Protein 1IKT (pdb70)

Radius of gyration: 13.02 Å; Cα contacts (8 Å, |Δi|>4): 203; chains: 1; bounding box: 34×25×29 Å

Secondary structure (DSSP, 8-state):
-THHHHHHHHHHHHHHHHHHHHHHH-EEEEEEEESSSSEEEEEEEEESSTT-EEEESS-SS--SEEEEEEHHHHHHHHTTSS-HHHHHHTTSSEEEESHHHHHHHHHHHHHHTT-

Sequence (115 aa):
LQSTFVFEEIGRRLKDIGPEVVKKVNAVFEWHITKGGNIGAKWTIDLKSGSGKVYQGPAKGAADTTIILSDEDFMEVVLGKLDPQKAFFSGRLKARGNIMLSQKLQMILKDYAKL

Structure (mmCIF, N/CA/C/O backbone):
data_1IKT
#
_entry.id   1IKT
#
_cell.length_a   35.474
_cell.length_b   50.028
_cell.length_c   62.725
_cell.angle_alpha   90.00
_cell.angle_beta   90.00
_cell.angle_gamma   90.00
#
_symmetry.space_group_name_H-M   'P 21 21 21'
#
loop_
_entity.id
_entity.type
_entity.pdbx_description
1 polymer 'ESTRADIOL 17 BETA-DEHYDROGENASE 4'
2 non-polymer 'SULFATE ION'
3 non-polymer OXTOXYNOL-10
4 water water
#
loop_
_atom_site.group_PDB
_atom_site.id
_atom_site.type_symbol
_atom_site.label_atom_id
_atom_site.label_alt_id
_atom_site.label_comp_id
_atom_site.label_asym_id
_atom_site.label_entity_id
_atom_site.label_seq_id
_atom_site.pdbx_PDB_ins_code
_atom_site.Cartn_x
_atom_site.Cartn_y
_atom_site.Cartn_z
_atom_site.occupancy
_atom_site.B_iso_or_equiv
_atom_site.auth_seq_id
_atom_site.auth_comp_id
_atom_site.auth_asym_id
_atom_site.auth_atom_id
_atom_site.pdbx_PDB_model_num
ATOM 1 N N . LEU A 1 6 ? 36.996 19.258 3.069 1.00 31.74 6 LEU A N 1
ATOM 2 C CA . LEU A 1 6 ? 36.957 20.352 4.090 1.00 29.51 6 LEU A CA 1
ATOM 3 C C . LEU A 1 6 ? 36.420 19.868 5.427 1.00 28.73 6 LEU A C 1
ATOM 4 O O . LEU A 1 6 ? 35.364 19.243 5.498 1.00 30.91 6 LEU A O 1
ATOM 9 N N . GLN A 1 7 ? 37.156 20.164 6.493 1.00 26.66 7 GLN A N 1
ATOM 10 C CA . GLN A 1 7 ? 36.753 19.780 7.845 1.00 25.37 7 GLN A CA 1
ATOM 11 C C . GLN A 1 7 ? 35.461 20.481 8.293 1.00 24.66 7 GLN A C 1
ATOM 12 O O . GLN A 1 7 ? 34.662 19.923 9.047 1.00 23.00 7 GLN A O 1
ATOM 18 N N . SER A 1 8 ? 35.248 21.706 7.809 1.00 21.79 8 SER A N 1
ATOM 19 C CA . SER A 1 8 ? 34.079 22.480 8.199 1.00 23.53 8 SER A CA 1
ATOM 20 C C . SER A 1 8 ? 32.756 21.840 7.790 1.00 21.85 8 SER A C 1
ATOM 21 O O . SER A 1 8 ? 31.733 22.108 8.401 1.00 21.54 8 SER A O 1
ATOM 24 N N . THR A 1 9 ? 32.779 20.983 6.781 1.00 21.70 9 THR A N 1
ATOM 25 C CA . THR A 1 9 ? 31.547 20.371 6.333 1.00 23.75 9 THR A CA 1
ATOM 26 C C . THR A 1 9 ? 30.843 19.601 7.461 1.00 25.13 9 THR A C 1
ATOM 27 O O . THR A 1 9 ? 29.628 19.707 7.600 1.00 23.82 9 THR A O 1
ATOM 31 N N . PHE A 1 10 ? 31.604 18.859 8.266 1.00 26.77 10 PHE A N 1
ATOM 32 C CA . PHE A 1 10 ? 31.029 18.101 9.395 1.00 27.56 10 PHE A CA 1
ATOM 33 C C . PHE A 1 10 ? 30.289 19.051 10.343 1.00 25.76 10 PHE A C 1
ATOM 34 O O . PHE A 1 10 ? 29.267 18.690 10.952 1.00 24.83 10 PHE A O 1
ATOM 42 N N . VAL A 1 11 ? 30.832 20.255 10.517 1.00 22.87 11 VAL A N 1
ATOM 43 C CA . VAL A 1 11 ? 30.220 21.212 11.428 1.00 21.83 11 VAL A CA 1
ATOM 44 C C . VAL A 1 11 ? 28.909 21.786 10.890 1.00 21.16 11 VAL A C 1
ATOM 45 O O . VAL A 1 11 ? 27.917 21.841 11.625 1.00 19.84 11 VAL A O 1
ATOM 49 N N . PHE A 1 12 ? 28.897 22.200 9.618 1.00 21.36 12 PHE A N 1
ATOM 50 C CA . PHE A 1 12 ? 27.689 22.760 9.030 1.00 21.86 12 PHE A CA 1
ATOM 51 C C . PHE A 1 12 ? 26.585 21.706 9.007 1.00 23.03 12 PHE A C 1
ATOM 52 O O . PHE A 1 12 ? 25.426 22.025 9.259 1.00 22.28 12 PHE A O 1
ATOM 60 N N . GLU A 1 13 ? 26.958 20.460 8.710 1.00 24.54 13 GLU A N 1
ATOM 61 C CA . GLU A 1 13 ? 25.982 19.351 8.667 1.00 23.88 13 GLU A CA 1
ATOM 62 C C . GLU A 1 13 ? 25.394 19.113 10.050 1.00 24.19 13 GLU A C 1
ATOM 63 O O . GLU A 1 13 ? 24.204 18.869 10.180 1.00 23.84 13 GLU A O 1
ATOM 69 N N . GLU A 1 14 ? 26.222 19.224 11.087 1.00 24.31 14 GLU A N 1
ATOM 70 C CA . GLU A 1 14 ? 25.743 19.039 12.449 1.00 23.24 14 GLU A CA 1
ATOM 71 C C . GLU A 1 14 ? 24.829 20.201 12.845 1.00 23.53 14 GLU A C 1
ATOM 72 O O . GLU A 1 14 ? 23.828 20.001 13.525 1.00 23.68 14 GLU A O 1
ATOM 78 N N . ILE A 1 15 ? 25.144 21.424 12.409 1.00 22.25 15 ILE A N 1
ATOM 79 C CA . ILE A 1 15 ? 24.271 22.545 12.760 1.00 22.81 15 ILE A CA 1
ATOM 80 C C . ILE A 1 15 ? 22.911 22.268 12.122 1.00 23.42 15 ILE A C 1
ATOM 81 O O . ILE A 1 15 ? 21.878 22.499 12.739 1.00 25.42 15 ILE A O 1
ATOM 86 N N . GLY A 1 16 ? 22.930 21.767 10.891 1.00 23.78 16 GLY A N 1
ATOM 87 C CA . GLY A 1 16 ? 21.707 21.437 10.172 1.00 26.58 16 GLY A CA 1
ATOM 88 C C . GLY A 1 16 ? 20.893 20.407 10.939 1.00 29.41 16 GLY A C 1
ATOM 89 O O . GLY A 1 16 ? 19.691 20.600 11.138 1.00 28.93 16 GLY A O 1
ATOM 90 N N . ARG A 1 17 ? 21.535 19.316 11.364 1.00 27.87 17 ARG A N 1
ATOM 91 C CA . ARG A 1 17 ? 20.842 18.277 12.138 1.00 30.65 17 ARG A CA 1
ATOM 92 C C . ARG A 1 17 ? 20.249 18.854 13.434 1.00 30.80 17 ARG A C 1
ATOM 93 O O . ARG A 1 17 ? 19.120 18.513 13.818 1.00 32.05 17 ARG A O 1
ATOM 101 N N . ARG A 1 18 ? 20.994 19.720 14.121 1.00 29.94 18 ARG A N 1
ATOM 102 C CA . ARG A 1 18 ? 20.482 20.282 15.369 1.00 30.30 18 ARG A CA 1
ATOM 103 C C . ARG A 1 18 ? 19.323 21.242 15.180 1.00 30.85 18 ARG A C 1
ATOM 104 O O . ARG A 1 18 ? 18.416 21.272 16.008 1.00 30.25 18 ARG A O 1
ATOM 112 N N . LEU A 1 19 ? 19.334 22.014 14.093 1.00 30.77 19 LEU A N 1
ATOM 113 C CA . LEU A 1 19 ? 18.224 22.945 13.848 1.00 33.28 19 LEU A CA 1
ATOM 114 C C . LEU A 1 19 ? 16.889 22.218 13.734 1.00 35.90 19 LEU A C 1
ATOM 115 O O . LEU A 1 19 ? 15.857 22.771 14.099 1.00 37.35 19 LEU A O 1
ATOM 120 N N . LYS A 1 20 ? 16.907 20.992 13.212 1.00 39.04 20 LYS A N 1
ATOM 121 C CA . LYS A 1 20 ? 15.686 20.189 13.081 1.00 42.56 20 LYS A CA 1
ATOM 122 C C . LYS A 1 20 ? 14.964 20.102 14.435 1.00 43.47 20 LYS A C 1
ATOM 123 O O . LYS A 1 20 ? 13.731 20.027 14.482 1.00 43.83 20 LYS A O 1
ATOM 129 N N . ASP A 1 21 ? 15.733 20.116 15.527 1.00 43.75 21 ASP A N 1
ATOM 130 C CA . ASP A 1 21 ? 15.164 20.022 16.876 1.00 43.76 21 ASP A CA 1
ATOM 131 C C . ASP A 1 21 ? 15.035 21.345 17.641 1.00 44.01 21 ASP A C 1
ATOM 132 O O . ASP A 1 21 ? 14.042 21.563 18.335 1.00 45.68 21 ASP A O 1
ATOM 137 N N . ILE A 1 22 ? 16.026 22.222 17.522 1.00 41.62 22 ILE A N 1
ATOM 138 C CA . ILE A 1 22 ? 16.020 23.498 18.233 1.00 41.09 22 ILE A CA 1
ATOM 139 C C . ILE A 1 22 ? 15.827 24.707 17.319 1.00 38.60 22 ILE A C 1
ATOM 140 O O . ILE A 1 22 ? 15.804 25.844 17.793 1.00 39.92 22 ILE A O 1
ATOM 145 N N . GLY A 1 23 ? 15.712 24.456 16.018 1.00 37.88 23 GLY A N 1
ATOM 146 C CA . GLY A 1 23 ? 15.567 25.531 15.042 1.00 36.37 23 GLY A CA 1
ATOM 147 C C . GLY A 1 23 ? 14.586 26.654 15.330 1.00 36.26 23 GLY A C 1
ATOM 148 O O . GLY A 1 23 ? 14.915 27.832 15.164 1.00 34.13 23 GLY A O 1
ATOM 149 N N . PRO A 1 24 ? 13.362 26.329 15.760 1.00 36.61 24 PRO A N 1
ATOM 150 C CA . PRO A 1 24 ? 12.381 27.382 16.052 1.00 36.41 24 PRO A CA 1
ATOM 151 C C . PRO A 1 24 ? 12.861 28.386 17.093 1.00 35.33 24 PRO A C 1
ATOM 152 O O . PRO A 1 24 ? 12.723 29.598 16.917 1.00 35.17 24 PRO A O 1
ATOM 156 N N . GLU A 1 25 ? 13.417 27.884 18.190 1.00 35.91 25 GLU A N 1
ATOM 157 C CA . GLU A 1 25 ? 13.896 28.757 19.251 1.00 34.62 25 GLU A CA 1
ATOM 158 C C . GLU A 1 25 ? 15.063 29.644 18.790 1.00 33.35 25 GLU A C 1
ATOM 159 O O . GLU A 1 25 ? 15.185 30.795 19.214 1.00 31.42 25 GLU A O 1
ATOM 165 N N . VAL A 1 26 ? 15.928 29.097 17.939 1.00 31.32 26 VAL A N 1
ATOM 166 C CA . VAL A 1 26 ? 17.074 29.861 17.435 1.00 31.10 26 VAL A CA 1
ATOM 167 C C . VAL A 1 26 ? 16.606 30.967 16.488 1.00 29.41 26 VAL A C 1
ATOM 168 O O . VAL A 1 26 ? 17.079 32.101 16.563 1.00 30.03 26 VAL A O 1
ATOM 172 N N . VAL A 1 27 ? 15.673 30.621 15.601 1.00 29.75 27 VAL A N 1
ATOM 173 C CA . VAL A 1 27 ? 15.103 31.572 14.653 1.00 29.43 27 VAL A CA 1
ATOM 174 C C . VAL A 1 27 ? 14.528 32.788 15.365 1.00 30.57 27 VAL A C 1
ATOM 175 O O . VAL A 1 27 ? 14.796 33.917 14.964 1.00 30.73 27 VAL A O 1
ATOM 179 N N . LYS A 1 28 ? 13.742 32.577 16.421 1.00 30.44 28 LYS A N 1
ATOM 180 C CA . LYS A 1 28 ? 13.186 33.711 17.153 1.00 33.14 28 LYS A CA 1
ATOM 181 C C . LYS A 1 28 ? 14.264 34.625 17.709 1.00 32.79 28 LYS A C 1
ATOM 182 O O . LYS A 1 28 ? 14.129 35.846 17.696 1.00 34.95 28 LYS A O 1
ATOM 188 N N . LYS A 1 29 ? 15.326 34.014 18.224 1.00 33.82 29 LYS A N 1
ATOM 189 C CA . LYS A 1 29 ? 16.427 34.727 18.850 1.00 33.76 29 LYS A CA 1
ATOM 190 C C . LYS A 1 29 ? 17.396 35.437 17.919 1.00 34.22 29 LYS A C 1
ATOM 191 O O . LYS A 1 29 ? 17.906 36.517 18.252 1.00 33.17 29 LYS A O 1
ATOM 197 N N . VAL A 1 30 ? 17.641 34.841 16.754 1.00 33.36 30 VAL A N 1
ATOM 198 C CA . VAL A 1 30 ? 18.592 35.415 15.797 1.00 31.37 30 VAL A CA 1
ATOM 199 C C . VAL A 1 30 ? 17.930 36.166 14.641 1.00 30.22 30 VAL A C 1
ATOM 200 O O . VAL A 1 30 ? 18.321 37.295 14.328 1.00 31.21 30 VAL A O 1
ATOM 204 N N . ASN A 1 31 ? 16.929 35.552 14.012 1.00 28.56 31 ASN A N 1
ATOM 205 C CA . ASN A 1 31 ? 16.208 36.197 12.916 1.00 29.11 31 ASN A CA 1
ATOM 206 C C . ASN A 1 31 ? 17.119 36.846 11.850 1.00 28.76 31 ASN A C 1
ATOM 207 O O . ASN A 1 31 ? 16.969 38.027 11.488 1.00 28.24 31 ASN A O 1
ATOM 212 N N . ALA A 1 32 ? 18.052 36.061 11.328 1.00 26.18 32 ALA A N 1
ATOM 213 C CA . ALA A 1 32 ? 18.981 36.585 10.320 1.00 24.36 32 ALA A CA 1
ATOM 214 C C . ALA A 1 32 ? 19.463 35.476 9.413 1.00 23.59 32 ALA A C 1
ATOM 215 O O . ALA A 1 32 ? 19.263 34.302 9.709 1.00 25.48 32 ALA A O 1
ATOM 217 N N . VAL A 1 33 ? 20.116 35.860 8.316 1.00 21.11 33 VAL A N 1
ATOM 218 C CA . VAL A 1 33 ? 20.663 34.892 7.379 1.00 20.74 33 VAL A CA 1
ATOM 219 C C . VAL A 1 33 ? 22.173 35.109 7.302 1.00 19.63 33 VAL A C 1
ATOM 220 O O . VAL A 1 33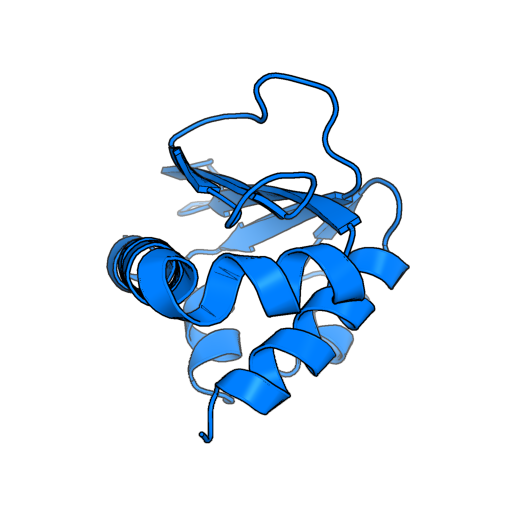 ? 22.633 36.242 7.130 1.00 21.62 33 VAL A O 1
ATOM 224 N N . PHE A 1 34 ? 22.952 34.040 7.463 1.00 18.83 34 PHE A N 1
ATOM 225 C CA . PHE A 1 34 ? 24.416 34.145 7.436 1.00 20.76 34 PHE A CA 1
ATOM 226 C C . PHE A 1 34 ? 25.035 33.328 6.323 1.00 20.57 34 PHE A C 1
ATOM 227 O O . PHE A 1 34 ? 24.767 32.139 6.208 1.00 22.21 34 PHE A O 1
ATOM 235 N N . GLU A 1 35 ? 25.859 33.971 5.498 1.00 17.97 35 GLU A N 1
ATOM 236 C CA . GLU A 1 35 ? 26.509 33.256 4.418 1.00 17.78 35 GLU A CA 1
ATOM 237 C C . GLU A 1 35 ? 27.951 33.067 4.850 1.00 17.61 35 GLU A C 1
ATOM 238 O O . GLU A 1 35 ? 28.534 33.950 5.505 1.00 16.88 35 GLU A O 1
ATOM 244 N N . TRP A 1 36 ? 28.502 31.899 4.515 1.00 15.77 36 TRP A N 1
ATOM 245 C CA . TRP A 1 36 ? 29.869 31.536 4.876 1.00 17.38 36 TRP A CA 1
ATOM 246 C C . TRP A 1 36 ? 30.708 31.151 3.679 1.00 18.01 36 TRP A C 1
ATOM 247 O O . TRP A 1 36 ? 30.302 30.291 2.900 1.00 18.74 36 TRP A O 1
ATOM 258 N N . HIS A 1 37 ? 31.865 31.797 3.511 1.00 18.13 37 HIS A N 1
ATOM 259 C CA . HIS A 1 37 ? 32.782 31.448 2.429 1.00 17.65 37 HIS A CA 1
ATOM 260 C C . HIS A 1 37 ? 34.006 30.826 3.091 1.00 17.27 37 HIS A C 1
ATOM 261 O O . HIS A 1 37 ? 34.779 31.525 3.749 1.00 18.98 37 HIS A O 1
ATOM 268 N N . ILE A 1 38 ? 34.158 29.511 2.955 1.00 18.54 38 ILE A N 1
ATOM 269 C CA . ILE A 1 38 ? 35.272 28.807 3.567 1.00 18.35 38 ILE A CA 1
ATOM 270 C C . ILE A 1 38 ? 36.369 28.688 2.509 1.00 19.42 38 ILE A C 1
ATOM 271 O O . ILE A 1 38 ? 36.153 28.135 1.423 1.00 21.61 38 ILE A O 1
ATOM 276 N N . THR A 1 39 ? 37.548 29.213 2.828 1.00 20.99 39 THR A N 1
ATOM 277 C CA . THR A 1 39 ? 38.647 29.168 1.871 1.00 22.14 39 THR A CA 1
ATOM 278 C C . THR A 1 39 ? 39.677 28.089 2.174 1.00 24.46 39 THR A C 1
ATOM 279 O O . THR A 1 39 ? 39.794 27.613 3.281 1.00 23.56 39 THR A O 1
ATOM 283 N N . LYS A 1 40 ? 40.416 27.689 1.151 1.00 29.45 40 LYS A N 1
ATOM 284 C CA . LYS A 1 40 ? 41.476 26.710 1.340 1.00 35.12 40 LYS A CA 1
ATOM 285 C C . LYS A 1 40 ? 42.430 27.035 0.216 1.00 39.18 40 LYS A C 1
ATOM 286 O O . LYS A 1 40 ? 42.250 26.594 -0.913 1.00 41.60 40 LYS A O 1
ATOM 292 N N . GLY A 1 41 ? 43.409 27.874 0.540 1.00 42.37 41 GLY A N 1
ATOM 293 C CA . GLY A 1 41 ? 44.391 28.330 -0.429 1.00 43.39 41 GLY A CA 1
ATOM 294 C C . GLY A 1 41 ? 44.023 29.753 -0.813 1.00 44.90 41 GLY A C 1
ATOM 295 O O . GLY A 1 41 ? 44.368 30.227 -1.902 1.00 45.25 41 GLY A O 1
ATOM 296 N N . GLY A 1 42 ? 43.320 30.435 0.095 1.00 43.64 42 GLY A N 1
ATOM 297 C CA . GLY A 1 42 ? 42.863 31.790 -0.169 1.00 44.07 42 GLY A CA 1
ATOM 298 C C . GLY A 1 42 ? 41.693 31.709 -1.130 1.00 42.03 42 GLY A C 1
ATOM 299 O O . GLY A 1 42 ? 40.943 32.676 -1.321 1.00 44.12 42 GLY A O 1
ATOM 300 N N . ASN A 1 43 ? 41.547 30.521 -1.723 1.00 41.11 43 ASN A N 1
ATOM 301 C CA . ASN A 1 43 ? 40.494 30.204 -2.695 1.00 37.19 43 ASN A CA 1
ATOM 302 C C . ASN A 1 43 ? 39.266 29.583 -2.024 1.00 33.18 43 ASN A C 1
ATOM 303 O O . ASN A 1 43 ? 39.388 28.728 -1.152 1.00 30.69 43 ASN A O 1
ATOM 308 N N . ILE A 1 44 ? 38.083 29.995 -2.456 1.00 30.00 44 ILE A N 1
ATOM 309 C CA . ILE A 1 44 ? 36.865 29.486 -1.833 1.00 27.76 44 ILE A CA 1
ATOM 310 C C . ILE A 1 44 ? 36.674 28.001 -2.124 1.00 28.80 44 ILE A C 1
ATOM 311 O O . ILE A 1 44 ? 36.637 27.597 -3.295 1.00 28.56 44 ILE A O 1
ATOM 316 N N . GLY A 1 45 ? 36.587 27.200 -1.056 1.00 25.41 45 GLY A N 1
ATOM 317 C CA . GLY A 1 45 ? 36.415 25.767 -1.183 1.00 26.39 45 GLY A CA 1
ATOM 318 C C . GLY A 1 45 ? 34.963 25.365 -0.996 1.00 25.64 45 GLY A C 1
ATOM 319 O O . GLY A 1 45 ? 34.521 24.330 -1.491 1.00 24.63 45 GLY A O 1
ATOM 320 N N . ALA A 1 46 ? 34.218 26.189 -0.268 1.00 23.99 46 ALA A N 1
ATOM 321 C CA . ALA A 1 46 ? 32.809 25.927 -0.050 1.00 23.62 46 ALA A CA 1
ATOM 322 C C . ALA A 1 46 ? 32.085 27.175 0.411 1.00 20.61 46 ALA A C 1
ATOM 323 O O . ALA A 1 46 ? 32.678 28.088 0.983 1.00 20.54 46 ALA A O 1
ATOM 325 N N . LYS A 1 47 ? 30.797 27.205 0.110 1.00 21.58 47 LYS A N 1
ATOM 326 C CA . LYS A 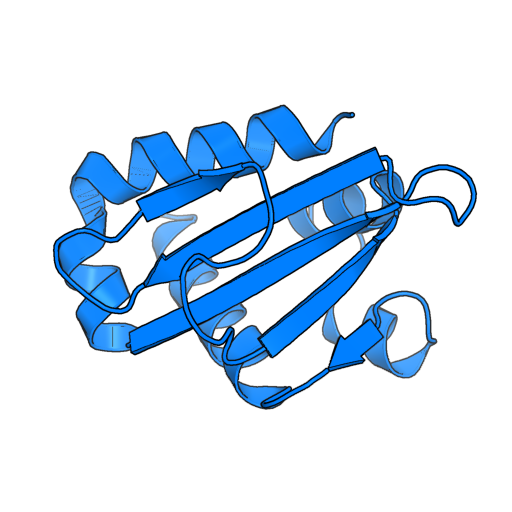1 47 ? 29.921 28.272 0.585 1.00 20.27 47 LYS A CA 1
ATOM 327 C C . LYS A 1 47 ? 28.743 27.602 1.292 1.00 20.55 47 LYS A C 1
ATOM 328 O O . LYS A 1 47 ? 28.240 26.555 0.838 1.00 21.07 47 LYS A O 1
ATOM 334 N N . TRP A 1 48 ? 28.312 28.206 2.400 1.00 19.43 48 TRP A N 1
ATOM 335 C CA . TRP A 1 48 ? 27.181 27.724 3.161 1.00 19.22 48 TRP A CA 1
ATOM 336 C C . TRP A 1 48 ? 26.312 28.879 3.594 1.00 19.93 48 TRP A C 1
ATOM 337 O O . TRP A 1 48 ? 26.791 30.001 3.742 1.00 19.82 48 TRP A O 1
ATOM 348 N N . THR A 1 49 ? 25.038 28.577 3.821 1.00 18.34 49 THR A N 1
ATOM 349 C CA . THR A 1 49 ? 24.115 29.557 4.321 1.00 18.01 49 THR A CA 1
ATOM 350 C C . THR A 1 49 ? 23.429 28.939 5.520 1.00 18.41 49 THR A C 1
ATOM 351 O O . THR A 1 49 ? 23.023 27.780 5.487 1.00 18.73 49 THR A O 1
ATOM 355 N N . ILE A 1 50 ? 23.368 29.711 6.593 1.00 18.77 50 ILE A N 1
ATOM 356 C CA . ILE A 1 50 ? 22.650 29.323 7.803 1.00 20.12 50 ILE A CA 1
ATOM 357 C C . ILE A 1 50 ? 21.501 30.327 7.835 1.00 21.27 50 ILE A C 1
ATOM 358 O O . ILE A 1 50 ? 21.685 31.503 8.165 1.00 21.60 50 ILE A O 1
ATOM 363 N N . ASP A 1 51 ? 20.316 29.863 7.443 1.00 22.30 51 ASP A N 1
ATOM 364 C CA . ASP A 1 51 ? 19.154 30.719 7.427 1.00 27.25 51 ASP A CA 1
ATOM 365 C C . ASP A 1 51 ? 18.433 30.552 8.763 1.00 30.03 51 ASP A C 1
ATOM 366 O O . ASP A 1 51 ? 17.957 29.470 9.093 1.00 32.35 51 ASP A O 1
ATOM 371 N N . LEU A 1 52 ? 18.385 31.621 9.541 1.00 31.64 52 LEU A N 1
ATOM 372 C CA . LEU A 1 52 ? 17.694 31.590 10.832 1.00 33.01 52 LEU A CA 1
ATOM 373 C C . LEU A 1 52 ? 16.651 32.697 10.798 1.00 35.31 52 LEU A C 1
ATOM 374 O O . LEU A 1 52 ? 16.461 33.431 11.760 1.00 36.01 52 LEU A O 1
ATOM 379 N N . LYS A 1 53 ? 15.975 32.783 9.664 1.00 38.53 53 LYS A N 1
ATOM 380 C CA . LYS A 1 53 ? 14.960 33.792 9.408 1.00 41.79 53 LYS A CA 1
ATOM 381 C C . LYS A 1 53 ? 13.541 33.262 9.627 1.00 40.88 53 LYS A C 1
ATOM 382 O O . LYS A 1 53 ? 12.709 33.940 10.216 1.00 42.43 53 LYS A O 1
ATOM 388 N N . SER A 1 54 ? 13.237 32.059 9.158 1.00 41.93 54 SER A N 1
ATOM 389 C CA . SER A 1 54 ? 11.890 31.548 9.391 1.00 41.70 54 SER A CA 1
ATOM 390 C C . SER A 1 54 ? 11.825 30.043 9.558 1.00 40.62 54 SER A C 1
ATOM 391 O O . SER A 1 54 ? 12.756 29.319 9.178 1.00 39.93 54 SER A O 1
ATOM 394 N N . GLY A 1 55 ? 10.715 29.588 10.133 1.00 38.18 55 GLY A N 1
ATOM 395 C CA . GLY A 1 55 ? 10.498 28.174 10.351 1.00 36.82 55 GLY A CA 1
ATOM 396 C C . GLY A 1 55 ? 11.469 27.677 11.390 1.00 34.90 55 GLY A C 1
ATOM 397 O O . GLY A 1 55 ? 11.745 28.372 12.364 1.00 34.60 55 GLY A O 1
ATOM 398 N N . SER A 1 56 ? 11.989 26.474 11.188 1.00 34.29 56 SER A N 1
ATOM 399 C CA . SER A 1 56 ? 12.955 25.917 12.122 1.00 34.13 56 SER A CA 1
ATOM 400 C C . SER A 1 56 ? 14.384 26.242 11.642 1.00 33.06 56 SER A C 1
ATOM 401 O O . SER A 1 56 ? 15.355 25.719 12.171 1.00 30.00 56 SER A O 1
ATOM 404 N N . GLY A 1 57 ? 14.504 27.110 10.640 1.00 31.18 57 GLY A N 1
ATOM 405 C CA . GLY A 1 57 ? 15.832 27.447 10.152 1.00 30.84 57 GLY A CA 1
ATOM 406 C C . GLY A 1 57 ? 16.309 26.423 9.146 1.00 30.72 57 GLY A C 1
ATOM 407 O O . GLY A 1 57 ? 15.725 25.347 9.025 1.00 28.30 57 GLY A O 1
ATOM 408 N N . LYS A 1 58 ? 17.368 26.751 8.413 1.00 27.98 58 LYS A N 1
ATOM 409 C CA . LYS A 1 58 ? 17.892 25.835 7.428 1.00 29.14 58 LYS A CA 1
ATOM 410 C C . LYS A 1 58 ? 19.387 26.045 7.213 1.00 27.44 58 LYS A C 1
ATOM 411 O O . LYS A 1 58 ? 19.889 27.161 7.318 1.00 25.90 58 LYS A O 1
ATOM 417 N N . VAL A 1 59 ? 20.100 24.957 6.957 1.00 26.40 59 VAL A N 1
ATOM 418 C CA . VAL A 1 59 ? 21.514 25.075 6.637 1.00 24.44 59 VAL A CA 1
ATOM 419 C C . VAL A 1 59 ? 21.569 24.463 5.237 1.00 24.96 59 VAL A C 1
ATOM 420 O O . VAL A 1 59 ? 21.022 23.379 5.011 1.00 25.66 59 VAL A O 1
ATOM 424 N N . TYR A 1 60 ? 22.155 25.175 4.278 1.00 22.04 60 TYR A N 1
ATOM 425 C CA . TYR A 1 60 ? 22.269 24.630 2.934 1.00 22.78 60 TYR A CA 1
ATOM 426 C C . TYR A 1 60 ? 23.524 25.090 2.254 1.00 22.90 60 TYR A C 1
ATOM 427 O O . TYR A 1 60 ? 24.110 26.118 2.623 1.00 21.09 60 TYR A O 1
ATOM 436 N N . GLN A 1 61 ? 23.953 24.314 1.267 1.00 23.39 61 GLN A N 1
ATOM 437 C CA . GLN A 1 61 ? 25.156 24.647 0.528 1.00 25.33 61 GLN A CA 1
ATOM 438 C C . GLN A 1 61 ? 24.924 25.765 -0.467 1.00 24.45 61 GLN A C 1
ATOM 439 O O . GLN A 1 61 ? 23.828 25.944 -0.982 1.00 25.77 61 GLN A O 1
ATOM 445 N N . GLY A 1 62 ? 25.986 26.520 -0.705 1.00 23.31 62 GLY A N 1
ATOM 446 C CA . GLY A 1 62 ? 25.937 27.625 -1.625 1.00 22.39 62 GLY A CA 1
ATOM 447 C C . GLY A 1 62 ? 25.540 28.954 -1.017 1.00 22.52 62 GLY A C 1
ATOM 448 O O . GLY A 1 62 ? 25.286 29.075 0.184 1.00 20.20 62 GLY A O 1
ATOM 449 N N . PRO A 1 63 ? 25.455 29.984 -1.865 1.00 21.18 63 PRO A N 1
ATOM 450 C CA . PRO A 1 63 ? 25.080 31.3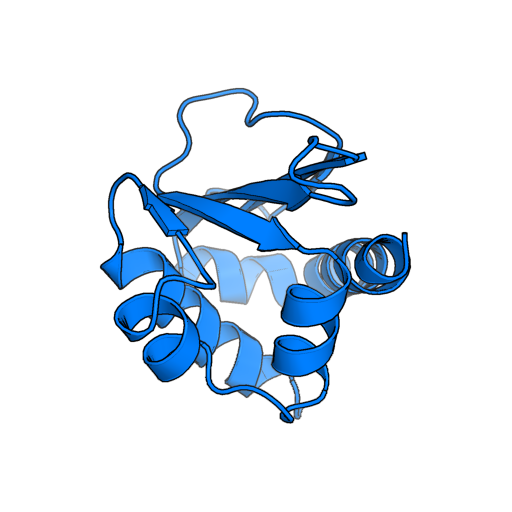36 -1.443 1.00 22.54 63 PRO A CA 1
ATOM 451 C C . PRO A 1 63 ? 23.620 31.421 -0.995 1.00 21.77 63 PRO A C 1
ATOM 452 O O . PRO A 1 63 ? 22.776 30.589 -1.370 1.00 21.55 63 PRO A O 1
ATOM 456 N N . ALA A 1 64 ? 23.331 32.422 -0.181 1.00 21.40 64 ALA A N 1
ATOM 457 C CA . ALA A 1 64 ? 21.985 32.60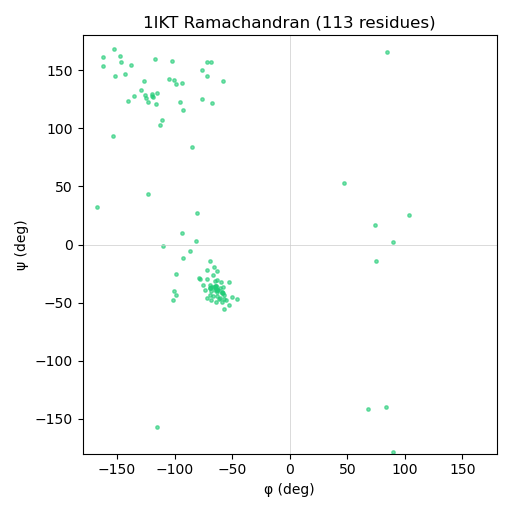3 0.334 1.00 20.79 64 ALA A CA 1
ATOM 458 C C . ALA A 1 64 ? 20.981 32.745 -0.832 1.00 20.63 64 ALA A C 1
ATOM 459 O O . ALA A 1 64 ? 21.285 33.359 -1.856 1.00 21.25 64 ALA A O 1
ATOM 461 N N . LYS A 1 65 ? 19.805 32.148 -0.681 1.00 21.43 65 LYS A N 1
ATOM 462 C CA . LYS A 1 65 ? 18.777 32.248 -1.706 1.00 23.32 65 LYS A CA 1
ATOM 463 C C . LYS A 1 65 ? 18.327 33.695 -1.863 1.00 23.40 65 LYS A C 1
ATOM 464 O O . LYS A 1 65 ? 18.024 34.126 -2.978 1.00 23.67 65 LYS A O 1
ATOM 470 N N . GLY A 1 66 ? 18.283 34.423 -0.752 1.00 22.33 66 GLY A N 1
ATOM 471 C CA . GLY A 1 66 ? 17.931 35.839 -0.765 1.00 21.48 66 GLY A CA 1
ATOM 472 C C . GLY A 1 66 ? 19.162 36.598 -0.301 1.00 22.02 66 GLY A C 1
ATOM 473 O O . GLY A 1 66 ? 20.276 36.092 -0.403 1.00 20.67 66 GLY A O 1
ATOM 474 N N . ALA A 1 67 ? 18.982 37.811 0.212 1.00 21.69 67 ALA A N 1
ATOM 475 C CA . ALA A 1 67 ? 20.117 38.576 0.697 1.00 20.79 67 ALA A CA 1
ATOM 476 C C . ALA A 1 67 ? 20.641 37.973 2.003 1.00 22.29 67 ALA A C 1
ATOM 477 O O . ALA A 1 67 ? 19.877 37.435 2.811 1.00 24.30 67 ALA A O 1
ATOM 479 N N . ALA A 1 68 ? 21.942 38.022 2.211 1.00 19.69 68 ALA A N 1
ATOM 480 C CA . ALA A 1 68 ? 22.477 37.515 3.478 1.00 19.81 68 ALA A CA 1
ATOM 481 C C . ALA A 1 68 ? 22.682 38.730 4.355 1.00 19.57 68 ALA A C 1
ATOM 482 O O . ALA A 1 68 ? 23.117 39.784 3.866 1.00 21.48 68 ALA A O 1
ATOM 484 N N . ASP A 1 69 ? 22.330 38.634 5.636 1.00 19.54 69 ASP A N 1
ATOM 485 C CA . ASP A 1 69 ? 22.549 39.758 6.550 1.00 19.89 69 ASP A CA 1
ATOM 486 C C . ASP A 1 69 ? 24.034 39.988 6.826 1.00 20.71 69 ASP A C 1
ATOM 487 O O . ASP A 1 69 ? 24.488 41.122 6.944 1.00 20.79 69 ASP A O 1
ATOM 492 N N . THR A 1 70 ? 24.787 38.902 6.937 1.00 20.50 70 THR A N 1
ATOM 493 C CA . THR A 1 70 ? 26.213 38.977 7.208 1.00 18.98 70 THR A CA 1
ATOM 494 C C . THR A 1 70 ? 26.882 37.858 6.415 1.00 18.74 70 THR A C 1
ATOM 495 O O . THR A 1 70 ? 26.290 36.802 6.225 1.00 19.52 70 THR A O 1
ATOM 499 N N . THR A 1 71 ? 28.100 38.111 5.953 1.00 19.09 71 THR A N 1
ATOM 500 C CA . THR A 1 71 ? 28.878 37.127 5.214 1.00 19.30 71 THR A CA 1
ATOM 501 C C . THR A 1 71 ? 30.202 37.028 5.944 1.00 20.37 71 THR A C 1
ATOM 502 O O . THR A 1 71 ? 30.824 38.045 6.243 1.00 21.63 71 THR A O 1
ATOM 506 N N . ILE A 1 72 ? 30.607 35.808 6.269 1.00 16.87 72 ILE A N 1
ATOM 507 C CA . ILE A 1 72 ? 31.833 35.560 6.998 1.00 18.21 72 ILE A CA 1
ATOM 508 C C . ILE A 1 72 ? 32.767 34.780 6.083 1.00 17.44 72 ILE A C 1
ATOM 509 O O . ILE A 1 72 ? 32.368 33.778 5.487 1.00 17.56 72 ILE A O 1
ATOM 514 N N . ILE A 1 73 ? 34.009 35.251 5.971 1.00 16.74 73 ILE A N 1
ATOM 515 C CA . ILE A 1 73 ? 35.008 34.614 5.103 1.00 18.11 73 ILE A CA 1
ATOM 516 C C . ILE A 1 73 ? 36.236 34.232 5.927 1.00 17.03 73 ILE A C 1
ATOM 517 O O . ILE A 1 73 ? 36.858 35.082 6.542 1.00 18.66 73 ILE A O 1
ATOM 522 N N . LEU A 1 74 ? 36.595 32.951 5.926 1.00 17.42 74 LEU A N 1
ATOM 523 C CA . LEU A 1 74 ? 37.736 32.499 6.697 1.00 16.99 74 LEU A CA 1
ATOM 524 C C . LEU A 1 74 ? 38.163 31.138 6.168 1.00 17.67 74 LEU A C 1
ATOM 525 O O . LEU A 1 74 ? 37.379 30.441 5.487 1.00 18.25 74 LEU A O 1
ATOM 530 N N . SER A 1 75 ? 39.398 30.745 6.475 1.00 18.33 75 SER A N 1
ATOM 531 C CA . SER A 1 75 ? 39.887 29.462 6.010 1.00 19.30 75 SER A CA 1
ATOM 532 C C . SER A 1 75 ? 39.211 28.301 6.758 1.00 19.44 75 SER A C 1
ATOM 533 O O . SER A 1 75 ? 38.705 28.464 7.868 1.00 19.86 75 SER A O 1
ATOM 536 N N . ASP A 1 76 ? 39.218 27.131 6.128 1.00 19.78 76 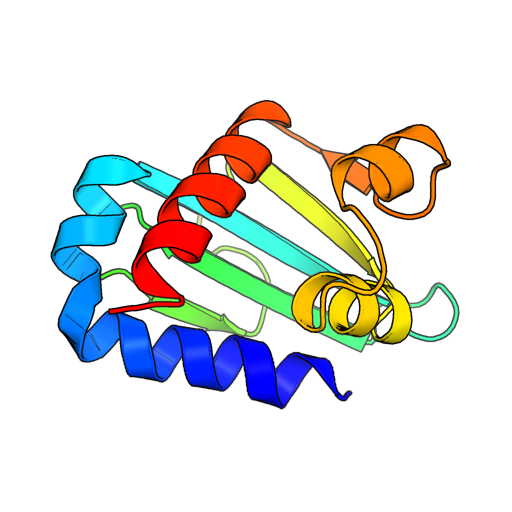ASP A N 1
ATOM 537 C CA . ASP A 1 76 ? 38.666 25.930 6.733 1.00 18.53 76 ASP A CA 1
ATOM 538 C C . ASP A 1 76 ? 39.368 25.687 8.062 1.00 20.51 76 ASP A C 1
ATOM 539 O O . ASP A 1 76 ? 38.730 25.364 9.078 1.00 19.44 76 ASP A O 1
ATOM 544 N N . GLU A 1 77 ? 40.683 25.844 8.070 1.00 20.48 77 GLU A N 1
ATOM 545 C CA . GLU A 1 77 ? 41.442 25.613 9.293 1.00 23.75 77 GLU A CA 1
ATOM 546 C C . GLU A 1 77 ? 41.079 26.565 10.423 1.00 22.18 77 GLU A C 1
ATOM 547 O O . GLU A 1 77 ? 40.915 26.146 11.598 1.00 21.05 77 GLU A O 1
ATOM 553 N N . ASP A 1 78 ? 40.946 27.839 10.092 1.00 19.47 78 ASP A N 1
ATOM 554 C CA . ASP A 1 78 ? 40.611 28.826 11.100 1.00 19.28 78 ASP A CA 1
ATOM 555 C C . ASP A 1 78 ? 39.195 28.632 11.613 1.00 20.67 78 ASP A C 1
ATOM 556 O O . ASP A 1 78 ? 38.940 28.820 12.800 1.00 19.13 78 ASP A O 1
ATOM 561 N N . PHE A 1 79 ? 38.282 28.242 10.727 1.00 19.09 79 PHE A N 1
ATOM 562 C CA . PHE A 1 79 ? 36.917 27.970 11.132 1.00 18.96 79 PHE A CA 1
ATOM 563 C C . PHE A 1 79 ? 36.953 26.815 12.157 1.00 21.12 79 PHE A C 1
ATOM 564 O O . PHE A 1 79 ? 36.321 26.901 13.213 1.00 21.70 79 PHE A O 1
ATOM 572 N N . MET A 1 80 ? 37.689 25.742 11.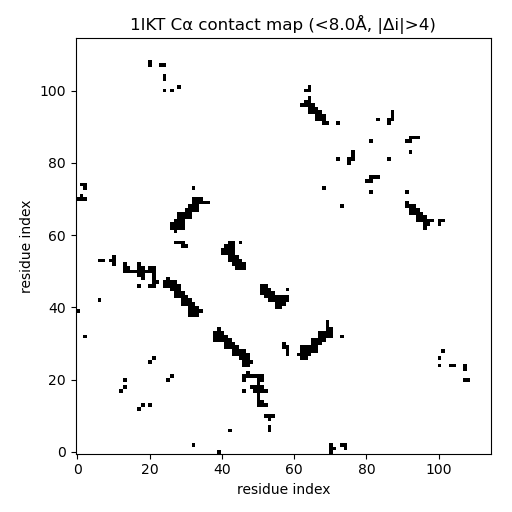859 1.00 20.63 80 MET A N 1
ATOM 573 C CA . MET A 1 80 ? 37.787 24.633 12.828 1.00 23.44 80 MET A CA 1
ATOM 574 C C . MET A 1 80 ? 38.415 25.105 14.156 1.00 22.05 80 MET A C 1
ATOM 575 O O . MET A 1 80 ? 38.000 24.668 15.229 1.00 23.68 80 MET A O 1
ATOM 580 N N . GLU A 1 81 ? 39.405 25.999 14.098 1.00 23.02 81 GLU A N 1
ATOM 581 C CA . GLU A 1 81 ? 40.015 26.480 15.332 1.00 24.56 81 GLU A CA 1
ATOM 582 C C . GLU A 1 81 ? 38.986 27.210 16.190 1.00 25.29 81 GLU A C 1
ATOM 583 O O . GLU A 1 81 ? 38.965 27.071 17.422 1.00 26.16 81 GLU A O 1
ATOM 589 N N . VAL A 1 82 ? 38.121 27.975 15.530 1.00 23.56 82 VAL A N 1
ATOM 590 C CA . VAL A 1 82 ? 37.072 28.693 16.231 1.00 23.35 82 VAL A CA 1
ATOM 591 C C . VAL A 1 82 ? 36.113 27.698 16.889 1.00 24.61 82 VAL A C 1
ATOM 592 O O . VAL A 1 82 ? 35.801 27.805 18.071 1.00 26.68 82 VAL A O 1
ATOM 596 N N . VAL A 1 83 ? 35.665 26.730 16.110 1.00 26.14 83 VAL A N 1
ATOM 597 C CA . VAL A 1 83 ? 34.735 25.722 16.585 1.00 28.42 83 VAL A CA 1
ATOM 598 C C . VAL A 1 83 ? 35.291 24.939 17.765 1.00 29.81 83 VAL A C 1
ATOM 599 O O . VAL A 1 83 ? 34.564 24.676 18.719 1.00 30.57 83 VAL A O 1
ATOM 603 N N . LEU A 1 84 ? 36.577 24.596 17.716 1.00 30.31 84 LEU A N 1
ATOM 604 C CA . LEU A 1 84 ? 37.209 23.832 18.790 1.00 32.02 84 LEU A CA 1
ATOM 605 C C . LEU A 1 84 ? 37.628 24.699 19.973 1.00 35.13 84 LEU A C 1
ATOM 606 O O . LEU A 1 84 ? 38.222 24.193 20.927 1.00 36.25 84 LEU A O 1
ATOM 611 N N . GLY A 1 85 ? 37.319 25.989 19.914 1.00 33.21 85 GLY A N 1
ATOM 612 C CA . GLY A 1 85 ? 37.682 26.904 20.984 1.00 35.03 85 GLY A CA 1
ATOM 613 C C . GLY A 1 85 ? 39.158 27.274 21.047 1.00 35.20 85 GLY A C 1
ATOM 614 O O . GLY A 1 85 ? 39.614 27.781 22.067 1.00 39.25 85 GLY A O 1
ATOM 615 N N . LYS A 1 86 ? 39.903 27.035 19.973 1.00 34.52 86 LYS A N 1
ATOM 616 C CA . LYS A 1 86 ? 41.331 27.343 19.923 1.00 34.43 86 LYS A CA 1
ATOM 617 C C . LYS A 1 86 ? 41.640 28.738 19.357 1.00 32.84 86 LYS A C 1
ATOM 618 O O . LYS A 1 86 ? 42.780 29.205 19.428 1.00 35.70 86 LYS A O 1
ATOM 624 N N . LEU A 1 87 ? 40.635 29.383 18.770 1.00 31.04 87 LEU A N 1
ATOM 625 C CA . LEU A 1 87 ? 40.795 30.725 18.172 1.00 27.01 87 LEU A CA 1
ATOM 626 C C . LEU A 1 87 ? 39.542 31.523 18.495 1.00 26.12 87 LEU A C 1
ATOM 627 O O . LEU A 1 87 ? 38.418 31.087 18.216 1.00 25.10 87 LEU A O 1
ATOM 632 N N . ASP A 1 88 ? 39.733 32.673 19.129 1.00 25.47 88 ASP A N 1
ATOM 633 C CA . ASP A 1 88 ? 38.628 33.545 19.495 1.00 23.83 88 ASP A CA 1
ATOM 634 C C . ASP A 1 88 ? 38.200 34.246 18.201 1.00 25.52 88 ASP A C 1
ATOM 635 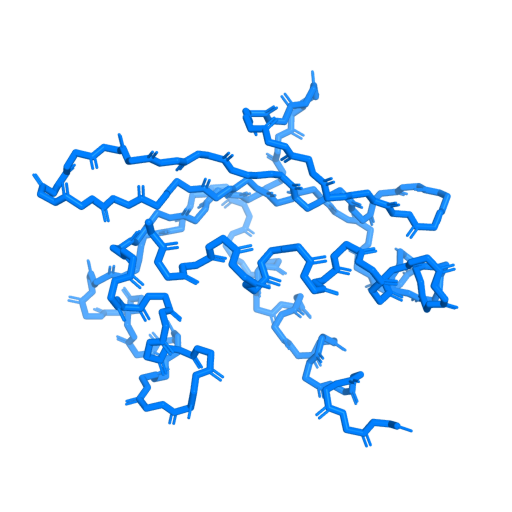O O . ASP A 1 88 ? 39.023 34.853 17.535 1.00 23.51 88 ASP A O 1
ATOM 640 N N . PRO A 1 89 ? 36.914 34.155 17.838 1.00 26.83 89 PRO A N 1
ATOM 641 C CA . PRO A 1 89 ? 36.472 34.796 16.596 1.00 26.97 89 PRO A CA 1
ATOM 642 C C . PRO A 1 89 ? 36.601 36.312 16.572 1.00 24.79 89 PRO A C 1
ATOM 643 O O . PRO A 1 89 ? 36.816 36.890 15.505 1.00 24.25 89 PRO A O 1
ATOM 647 N N . GLN A 1 90 ? 36.485 36.966 17.730 1.00 24.59 90 GLN A N 1
ATOM 648 C CA . GLN A 1 90 ? 36.637 38.414 17.734 1.00 24.58 90 GLN A CA 1
ATOM 649 C C . GLN A 1 90 ? 38.121 38.727 17.538 1.00 23.10 90 GLN A C 1
ATOM 650 O O . GLN A 1 90 ? 38.477 39.660 16.820 1.00 20.95 90 GLN A O 1
ATOM 656 N N . LYS A 1 91 ? 39.006 37.944 18.156 1.00 22.02 91 LYS A N 1
ATOM 657 C CA . LYS A 1 91 ? 40.414 38.219 17.962 1.00 21.10 91 LYS A CA 1
ATOM 658 C C . LYS A 1 91 ? 40.812 37.950 16.504 1.00 23.35 91 LYS A C 1
ATOM 659 O O . LYS A 1 91 ? 41.634 38.677 15.933 1.00 23.69 91 LYS A O 1
ATOM 665 N N . ALA A 1 92 ? 40.215 36.911 15.912 1.00 20.74 92 ALA A N 1
ATOM 666 C CA . ALA A 1 92 ? 40.483 36.552 14.522 1.00 20.15 92 ALA A CA 1
ATOM 667 C C . ALA A 1 92 ? 40.015 37.665 13.606 1.00 19.61 92 ALA A C 1
ATOM 668 O O . ALA A 1 92 ? 40.639 37.948 12.602 1.00 19.48 92 ALA A O 1
ATOM 670 N N . PHE A 1 93 ? 38.911 38.302 13.966 1.00 20.60 93 PHE A N 1
ATOM 671 C CA . PHE A 1 93 ? 38.381 39.390 13.154 1.00 21.35 93 PHE A CA 1
ATOM 672 C C . PHE A 1 93 ? 39.321 40.579 13.209 1.00 21.40 93 PHE A C 1
ATOM 673 O O . PHE A 1 93 ? 39.676 41.146 12.181 1.00 20.00 93 PHE A O 1
ATOM 681 N N . PHE A 1 94 ? 39.755 40.956 14.402 1.00 21.92 94 PHE A N 1
ATOM 682 C CA . PHE A 1 94 ? 40.639 42.113 14.479 1.00 22.90 94 PHE A CA 1
ATOM 683 C C . PHE A 1 94 ? 42.049 41.858 13.956 1.00 24.50 94 PHE A C 1
ATOM 684 O O . PHE A 1 94 ? 42.727 42.803 13.553 1.00 27.87 94 PHE A O 1
ATOM 692 N N . SER A 1 95 ? 42.483 40.595 13.913 1.00 23.30 95 SER A N 1
ATOM 693 C CA . SER A 1 95 ? 43.809 40.289 13.397 1.00 24.72 95 SER A CA 1
ATOM 694 C C . SER A 1 95 ? 43.759 40.112 11.873 1.00 26.08 95 SER A C 1
ATOM 695 O O . SER A 1 95 ? 44.803 39.944 11.229 1.00 27.27 95 SER A O 1
ATOM 698 N N . GLY A 1 96 ? 42.550 40.142 11.309 1.00 24.06 96 GLY A N 1
ATOM 699 C CA . GLY A 1 96 ? 42.383 40.012 9.873 1.00 25.67 96 GLY A CA 1
ATOM 700 C C . GLY A 1 96 ? 42.207 38.606 9.324 1.00 26.63 96 GLY A C 1
ATOM 701 O O . GLY A 1 96 ? 42.090 38.441 8.102 1.00 27.11 96 GLY A O 1
ATOM 702 N N . ARG A 1 97 ? 42.181 37.596 10.198 1.00 25.76 97 ARG A N 1
ATOM 703 C CA . ARG A 1 97 ? 42.014 36.193 9.771 1.00 24.40 97 ARG A CA 1
ATOM 704 C C . ARG A 1 97 ? 40.566 35.893 9.434 1.00 24.75 97 ARG A C 1
ATOM 705 O O . ARG A 1 97 ? 40.280 35.045 8.599 1.00 25.71 97 ARG A O 1
ATOM 713 N N . LEU A 1 98 ? 39.647 36.592 10.090 1.00 23.64 98 LEU A N 1
ATOM 714 C CA . LEU A 1 98 ? 38.216 36.365 9.841 1.00 21.22 98 LEU A CA 1
ATOM 715 C C . LEU A 1 98 ? 37.646 37.645 9.267 1.00 21.35 98 LEU A C 1
ATOM 716 O O . LEU A 1 98 ? 37.754 38.697 9.886 1.00 21.99 98 LEU A O 1
ATOM 721 N N . LYS A 1 99 ? 37.084 37.576 8.060 1.00 18.07 99 LYS A N 1
ATOM 722 C CA . LYS A 1 99 ? 36.471 38.759 7.460 1.00 18.88 99 LYS A CA 1
ATOM 723 C C . LYS A 1 99 ? 34.966 38.673 7.637 1.00 20.13 99 LYS A C 1
ATOM 724 O O . LYS A 1 99 ? 34.398 37.593 7.553 1.00 18.12 99 LYS A O 1
ATOM 730 N N . ALA A 1 100 ? 34.314 39.803 7.917 1.00 19.09 100 ALA A N 1
ATOM 731 C CA . ALA A 1 100 ? 32.874 39.801 8.090 1.00 21.40 100 ALA A CA 1
ATOM 732 C C . ALA A 1 100 ? 32.356 40.993 7.315 1.00 23.66 100 ALA A C 1
ATOM 733 O O . ALA A 1 100 ? 32.867 42.113 7.475 1.00 25.89 100 ALA A O 1
ATOM 735 N N . ARG A 1 101 ? 31.380 40.747 6.452 1.00 22.41 101 ARG A N 1
ATOM 736 C CA . ARG A 1 101 ? 30.771 41.798 5.646 1.00 22.23 101 ARG A CA 1
ATOM 737 C C . ARG A 1 101 ? 29.300 41.905 6.036 1.00 23.96 101 ARG A C 1
ATOM 738 O O . ARG A 1 101 ? 28.717 40.965 6.587 1.00 21.22 101 ARG A O 1
ATOM 746 N N . GLY A 1 102 ? 28.687 43.045 5.737 1.00 25.20 102 GLY A N 1
ATOM 747 C CA . GLY A 1 102 ? 27.288 43.218 6.092 1.00 26.55 102 GLY A CA 1
ATOM 748 C C . GLY A 1 102 ? 27.120 43.662 7.537 1.00 28.36 102 GLY A C 1
ATOM 749 O O . GLY A 1 102 ? 27.888 44.501 8.044 1.00 28.86 102 GLY A O 1
ATOM 750 N N . ASN A 1 103 ? 26.119 43.110 8.214 1.00 26.70 103 ASN A N 1
ATOM 751 C CA . ASN A 1 103 ? 25.863 43.467 9.605 1.00 29.24 103 ASN A CA 1
ATOM 752 C C . ASN A 1 103 ? 26.763 42.612 10.491 1.00 28.83 103 ASN A C 1
ATOM 753 O O . ASN A 1 103 ? 26.359 41.567 10.998 1.00 29.11 103 ASN A O 1
ATOM 758 N N . ILE A 1 104 ? 27.997 43.076 10.652 1.00 30.40 104 ILE A N 1
ATOM 759 C CA . ILE A 1 104 ? 29.026 42.385 11.425 1.00 32.39 104 ILE A CA 1
ATOM 760 C C . ILE A 1 104 ? 28.615 41.938 12.830 1.00 34.72 104 ILE A C 1
ATOM 761 O O . ILE A 1 104 ? 28.886 40.797 13.230 1.00 35.10 104 ILE A O 1
ATOM 766 N N . MET A 1 105 ? 27.955 42.815 13.575 1.00 35.08 105 MET A N 1
ATOM 767 C CA . MET A 1 105 ? 27.558 42.468 14.931 1.00 37.31 105 MET A CA 1
ATOM 768 C C . MET A 1 105 ? 26.523 41.347 15.033 1.00 38.46 105 MET A C 1
ATOM 769 O O . MET A 1 105 ? 26.370 40.721 16.088 1.00 39.72 105 MET A O 1
ATOM 774 N N . LEU A 1 106 ? 25.817 41.083 13.943 1.00 38.54 106 LEU A N 1
ATOM 775 C CA . LEU A 1 106 ? 24.832 40.016 13.944 1.00 38.83 106 LEU A CA 1
ATOM 776 C C . LEU A 1 106 ? 25.511 38.670 14.126 1.00 39.03 106 LEU A C 1
ATOM 777 O O . LEU A 1 106 ? 24.960 37.765 14.760 1.00 40.67 106 LEU A O 1
ATOM 782 N N . SER A 1 107 ? 26.699 38.520 13.555 1.00 39.17 107 SER A N 1
ATOM 783 C CA . SER A 1 107 ? 27.406 37.247 13.657 1.00 40.67 107 SER A CA 1
ATOM 784 C C . SER A 1 107 ? 27.842 36.948 15.087 1.00 40.44 107 SER A C 1
ATOM 785 O O . SER A 1 107 ? 28.011 35.791 15.473 1.00 39.99 107 SER A O 1
ATOM 788 N N . GLN A 1 108 ? 28.025 38.006 15.864 1.00 40.68 108 GLN A N 1
ATOM 789 C CA . GLN A 1 108 ? 28.431 37.864 17.240 1.00 42.24 108 GLN A CA 1
ATOM 790 C C . GLN A 1 108 ? 27.181 37.478 18.027 1.00 41.94 108 GLN A C 1
ATOM 791 O O . GLN A 1 108 ? 27.259 36.775 19.034 1.00 42.63 108 GLN A O 1
ATOM 797 N N . LYS A 1 109 ? 26.024 37.916 17.542 1.00 41.53 109 LYS A N 1
ATOM 798 C CA . LYS A 1 109 ? 24.734 37.588 18.161 1.00 40.64 109 LYS A CA 1
ATOM 799 C C . LYS A 1 109 ? 24.506 36.079 17.982 1.00 40.12 109 LYS A C 1
ATOM 800 O O . LYS A 1 109 ? 24.096 35.367 18.900 1.00 40.00 109 LYS A O 1
ATOM 806 N N . LEU A 1 110 ? 24.789 35.603 16.778 1.00 38.30 110 LEU A N 1
ATOM 807 C CA . LEU A 1 110 ? 24.645 34.195 16.425 1.00 36.88 110 LEU A CA 1
ATOM 808 C C . LEU A 1 110 ? 25.615 33.335 17.236 1.00 36.87 110 LEU A C 1
ATOM 809 O O . LEU A 1 110 ? 25.296 32.218 17.666 1.00 36.09 110 LEU A O 1
ATOM 814 N N . GLN A 1 111 ? 26.812 33.873 17.421 1.00 37.13 111 GLN A N 1
ATOM 815 C CA . GLN A 1 111 ? 27.868 33.206 18.157 1.00 38.75 111 GLN A CA 1
ATOM 816 C C . GLN A 1 111 ? 27.378 32.877 19.557 1.00 39.18 111 GLN A C 1
ATOM 817 O O . GLN A 1 111 ? 27.398 31.720 19.974 1.00 39.22 111 GLN A O 1
ATOM 823 N N . MET A 1 112 ? 26.918 33.906 20.261 1.00 40.70 112 MET A N 1
ATOM 824 C CA . MET A 1 112 ? 26.423 33.756 21.629 1.00 41.64 112 MET A CA 1
ATOM 825 C C . MET A 1 112 ? 25.193 32.869 21.753 1.00 41.54 112 MET A C 1
ATOM 826 O O . MET A 1 112 ? 25.087 32.090 22.696 1.00 40.93 112 MET A O 1
ATOM 831 N N . ILE A 1 113 ? 24.265 32.971 20.809 1.00 40.58 113 ILE A N 1
ATOM 832 C CA . ILE A 1 113 ? 23.065 32.146 20.863 1.00 41.52 113 ILE A CA 1
ATOM 833 C C . ILE A 1 113 ? 23.370 30.665 20.615 1.00 42.23 113 ILE A C 1
ATOM 834 O O . ILE A 1 113 ? 22.802 29.782 21.268 1.00 42.07 113 ILE A O 1
ATOM 839 N N . LEU A 1 114 ? 24.269 30.389 19.676 1.00 42.58 114 LEU A N 1
ATOM 840 C CA . LEU A 1 114 ? 24.623 29.009 19.373 1.00 43.58 114 LEU A CA 1
ATOM 841 C C . LEU A 1 114 ? 25.465 28.400 20.500 1.00 45.42 114 LEU A C 1
ATOM 842 O O . LEU A 1 114 ? 25.426 27.182 20.727 1.00 45.37 114 LEU A O 1
ATOM 847 N N . LYS A 1 115 ? 26.223 29.250 21.192 1.00 46.53 115 LYS A N 1
ATOM 848 C CA . LYS A 1 115 ? 27.045 28.815 22.323 1.00 47.91 115 LYS A CA 1
ATOM 849 C C . LYS A 1 115 ? 26.098 28.226 23.366 1.00 48.52 115 LYS A C 1
ATOM 850 O O . LYS A 1 115 ? 26.349 27.155 23.918 1.00 49.54 115 LYS A O 1
ATOM 856 N N . ASP A 1 116 ? 25.009 28.937 23.635 1.00 48.89 116 ASP A N 1
ATOM 857 C CA . ASP A 1 116 ? 24.033 28.467 24.605 1.00 48.72 116 ASP A CA 1
ATOM 858 C C . ASP A 1 116 ? 23.608 27.062 24.263 1.00 49.13 116 ASP A C 1
ATOM 859 O O . ASP A 1 116 ? 23.655 26.162 25.103 1.00 48.35 116 ASP A O 1
ATOM 864 N N . TYR A 1 117 ? 23.191 26.871 23.019 1.00 48.78 117 TYR A N 1
ATOM 865 C CA . TYR A 1 117 ? 22.746 25.562 22.592 1.00 49.87 117 TYR A CA 1
ATOM 866 C C . TYR A 1 117 ? 23.880 24.554 22.499 1.00 50.49 117 TYR A C 1
ATOM 867 O O . TYR A 1 117 ? 23.645 23.347 22.420 1.00 51.27 117 TYR A O 1
ATOM 876 N N . ALA A 1 118 ? 25.112 25.049 22.528 1.00 51.26 118 ALA A N 1
ATOM 877 C CA . ALA A 1 118 ? 26.281 24.175 22.466 1.00 52.33 118 ALA A CA 1
ATOM 878 C C . ALA A 1 118 ? 26.557 23.585 23.855 1.00 52.87 118 ALA A C 1
ATOM 879 O O . ALA A 1 118 ? 27.697 23.264 24.187 1.00 54.20 118 ALA A O 1
ATOM 881 N N . LYS A 1 119 ? 25.517 23.456 24.670 1.00 52.04 119 LYS A N 1
ATOM 882 C CA . LYS A 1 119 ? 25.691 22.908 26.005 1.00 50.82 119 LYS A CA 1
ATOM 883 C C . LYS A 1 119 ? 24.384 22.544 26.690 1.00 50.23 119 LYS A C 1
ATOM 884 O O . LYS A 1 119 ? 24.269 22.623 27.911 1.00 49.22 119 LYS A O 1
ATOM 890 N N . LEU A 1 120 ? 23.409 22.135 25.884 1.00 49.69 120 LEU A N 1
ATOM 891 C CA . LEU A 1 120 ? 22.101 21.729 26.376 1.00 49.57 120 LEU A CA 1
ATOM 892 C C . LEU A 1 120 ? 21.887 20.241 26.183 0.00 49.73 120 LEU A C 1
ATOM 893 O O . LEU A 1 120 ? 20.941 19.693 26.786 0.00 49.82 120 LEU A O 1
#

CATH classification: 3.30.1050.10

Solvent-accessible surface area: 6638 Å² total; per-residue (Å²): 72,101,0,38,151,25,0,73,64,32,18,141,119,4,145,115,39,0,61,76,0,15,172,95,0,77,0,14,0,20,30,27,0,15,137,81,74,101,77,43,23,70,10,0,2,33,0,101,86,56,36,11,99,25,26,133,19,81,15,149,54,96,34,53,1,22,3,30,7,36,9,93,18,11,24,33,39,70,114,69,147,26,62,22,50,150,2,59,163,80,49,107,21,128,13,167,63,80,68,128,29,24,50,82,5,34,110,32,43,95,65,24,71,153,192

Foldseek 3Di:
DVCVVVLVVVQVCLVPQQVVLLVQQQFKEKEFADDPNHGPWIWMFHSNDDSTHIDTDDDPDDGQKYKYAYPVVVVCCVVVNDPVVVCPVVVRMDMDHPVVSVVSSVVSVVVVVPD

Organism: Homo sapiens (NCBI:txid9606)

GO terms:
  GO:0018812 3-hydroxyacyl-CoA dehydratase activity (F, IDA)
  GO:0106386 (3R)-3-hydroxyacyl-CoA dehydrogenase (NAD+) activity (F, IDA)
  GO:0004300 enoyl-CoA hydratase activity (F, IDA)
  GO:0006635 fatty acid beta-oxidation (P, IDA)
  GO:0005782 peroxisomal matrix (C, TAS)
  GO:0005829 cytosol (C, TAS)
  GO:0005777 peroxisome (C, IDA)
  GO:0036111 very long-chain fatty-acyl-CoA metabolic process (P, IDA)
  GO:0036112 medium-chain fatty-acyl-CoA metabolic process (P, IDA)
  GO:0042803 protein homodimerization activity (F, IDA)
  GO:0004303 estradiol 17-beta-dehydrogenase [NAD(P)+] activity (F, IDA)
  GO:0008209 androgen metabolic process (P, IDA)
  GO:0008210 estrogen metabolic process (P, IDA)
  GO:0001649 osteoblast differentiation (P, HDA)
  GO:0005778 peroxisomal membrane (C, HDA)
  GO:0016020 membrane (C, HDA)
  GO:0106386 (3R)-3-hydroxyacyl-CoA dehydrogenase (NAD+) activity (F, IMP)

InterPro domains:
  IPR002347 Short-chain dehydrogenase/reductase SDR [PF00106] (10-196)
  IPR002347 Short-chain dehydrogenase/reductase SDR [PR00080] (91-102)
  IPR002347 Short-chain dehydrogenase/reductase SDR [PR00080] (144-152)
  IPR002347 Short-chain dehydrogenase/reductase SDR [PR00080] (164-183)
  IPR0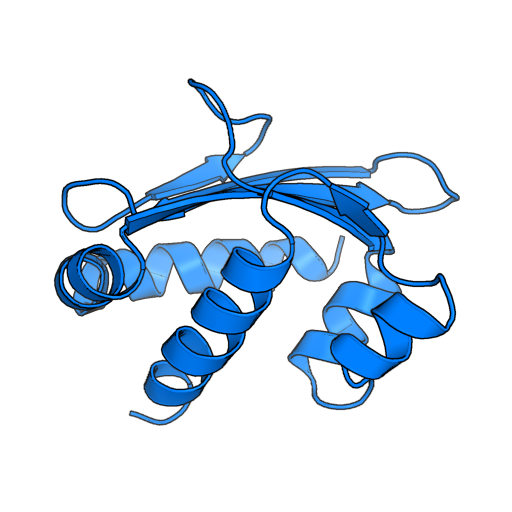02347 Short-chain dehydrogenase/reductase SDR [PR00081] (11-28)
  IPR002347 Short-chain dehydrogenase/reductase SDR [PR00081] (91-102)
  IPR002347 Short-chain dehydrogenase/reductase SDR [PR00081] (138-154)
  IPR002347 Short-chain dehydrogenase/reductase SDR [PR00081] (164-183)
  IPR002347 Short-chain dehydrogenase/reductase SDR [PR00081] (208-228)
  IPR002539 MaoC-like dehydratase domain [PF01575] (484-600)
  IPR003033 SCP2 sterol-binding domain [PF02036] (628-731)
  IPR020904 Short-chain dehydrogenase/reductase, conserved site [PS00061] (151-179)
  IPR029069 HotDog domain superfamily [SSF54637] (327-478)
  IPR029069 HotDog domain superfamily [SSF54637] (483-601)
  IPR036291 NAD(P)-binding domain superfamily [SSF51735] (5-290)
  IPR036527 SCP2 sterol-binding domain superfamily [G3DSA:3.30.1050.10] (617-736)
  IPR036527 SCP2 sterol-binding domain superfamily [SSF55718] (621-733)
  IPR051687 Peroxisomal Beta-Oxidation Enzymes [PTHR45024] (4-611)
  IPR054357 Peroxisomal multifunctional enzyme type 2-like, N-terminal domain [PF22622] (337-465)
  IPR057326 Ketoreductase domain [SM00822] (10-183)

B-factor: mean 32.5, std 11.0, range [15.67, 66.55]

Nearest PDB structures (foldseek):
  1ikt-assembly1_A  TM=1.009E+00  e=1.793E-24  Homo sapiens
  8af3-assembly1_A  TM=1.002E+00  e=7.978E-23  Homo sapiens
  6z1x-assembly1_A  TM=1.005E+00  e=1.774E-22  Homo sapiens
  6z1w-assembly1_A  TM=1.004E+00  e=1.896E-22  Homo sapiens
  8af2-assembly2_B  TM=9.832E-01  e=1.177E-20  Homo sapiens